Protein AF-A0A9E3X228-F1 (afdb_monomer_lite)

pLDDT: mean 77.74, std 21.46, range [29.09, 97.06]

Sequence (179 aa):
MNRNRSATWQAIFSMLMVLALLLTACNVPSADVPVAEEVAATPAAAEEAATEETDTAAESMAAGGLVNEVVAVEEPSAAAAVSRLETGDLDVYAFGVTDPDVYATVESSDDLTYAQSFGTYSELTFNPAGPVFEATGKLNPFAVPRVREAMNLLIDRNYVAQEIYGGLALPRYLPITGS

Structure (mmCIF, N/CA/C/O backbone):
data_AF-A0A9E3X228-F1
#
_entry.id   AF-A0A9E3X228-F1
#
loop_
_atom_site.group_PDB
_atom_site.id
_atom_site.type_symbol
_atom_site.label_atom_id
_atom_site.label_alt_id
_atom_site.label_comp_id
_atom_site.label_asym_id
_atom_site.label_entity_id
_atom_site.label_seq_id
_atom_site.pdbx_PDB_ins_code
_atom_site.Cartn_x
_atom_site.Cartn_y
_atom_site.Cartn_z
_atom_site.occupancy
_atom_site.B_iso_or_equiv
_atom_site.auth_seq_id
_atom_site.auth_comp_id
_atom_site.auth_asym_id
_atom_site.auth_atom_id
_atom_site.pdbx_PDB_model_num
ATOM 1 N N . MET A 1 1 ? -64.873 -7.155 15.353 1.00 50.34 1 MET A N 1
ATOM 2 C CA . MET A 1 1 ? -64.999 -5.883 16.099 1.00 50.34 1 MET A CA 1
ATOM 3 C C . MET A 1 1 ? -63.586 -5.398 16.425 1.00 50.34 1 MET A C 1
ATOM 5 O O . MET A 1 1 ? -62.984 -6.013 17.285 1.00 50.34 1 MET A O 1
ATOM 9 N N . ASN A 1 2 ? -63.011 -4.470 15.632 1.00 55.69 2 ASN A N 1
ATOM 10 C CA . ASN A 1 2 ? -61.792 -3.658 15.925 1.00 55.69 2 ASN A CA 1
ATOM 11 C C . ASN A 1 2 ? -61.211 -2.918 14.687 1.00 55.69 2 ASN A C 1
ATOM 13 O O . ASN A 1 2 ? -60.013 -2.678 14.607 1.00 55.69 2 ASN A O 1
ATOM 17 N N . ARG A 1 3 ? -62.036 -2.497 13.713 1.00 52.38 3 ARG A N 1
ATOM 18 C CA . ARG A 1 3 ? -61.563 -1.691 12.561 1.00 52.38 3 ARG A CA 1
ATOM 19 C C . ARG A 1 3 ? -61.365 -0.195 12.868 1.00 52.38 3 ARG A C 1
ATOM 21 O O . ARG A 1 3 ? -60.812 0.510 12.038 1.00 52.38 3 ARG A O 1
ATOM 28 N N . ASN A 1 4 ? -61.770 0.278 14.053 1.00 57.62 4 ASN A N 1
ATOM 29 C CA . ASN A 1 4 ? -61.812 1.713 14.374 1.00 57.62 4 ASN A CA 1
ATOM 30 C C . ASN A 1 4 ? -60.590 2.236 15.153 1.00 57.62 4 ASN A C 1
ATOM 32 O O . ASN A 1 4 ? -60.497 3.437 15.361 1.00 57.62 4 ASN A O 1
ATOM 36 N N . ARG A 1 5 ? -59.655 1.372 15.586 1.00 57.97 5 ARG A N 1
ATOM 37 C CA . ARG A 1 5 ? -58.488 1.784 16.397 1.00 57.97 5 ARG A CA 1
ATOM 38 C C . ARG A 1 5 ? -57.296 2.278 15.561 1.00 57.97 5 ARG A C 1
ATOM 40 O O . ARG A 1 5 ? -56.498 3.064 16.060 1.00 57.97 5 ARG A O 1
ATOM 47 N N . SER A 1 6 ? -57.181 1.853 14.299 1.00 60.19 6 SER A N 1
ATOM 48 C CA . SER A 1 6 ? -56.096 2.270 13.394 1.00 60.19 6 SER A CA 1
ATOM 49 C C . SER A 1 6 ? -56.332 3.656 12.784 1.00 60.19 6 SER A C 1
ATOM 51 O O . SER A 1 6 ? -55.400 4.449 12.695 1.00 60.19 6 SER A O 1
ATOM 53 N N . ALA A 1 7 ? -57.582 3.983 12.439 1.00 61.62 7 ALA A N 1
ATOM 54 C CA . ALA A 1 7 ? -57.947 5.277 11.857 1.00 61.62 7 ALA A CA 1
ATOM 55 C C . ALA A 1 7 ? -57.793 6.437 12.857 1.00 61.62 7 ALA A C 1
ATOM 57 O O . ALA A 1 7 ? -57.336 7.518 12.494 1.00 61.62 7 ALA A O 1
ATOM 58 N N . THR A 1 8 ? -58.103 6.202 14.136 1.00 64.19 8 THR A N 1
ATOM 59 C CA . THR A 1 8 ? -57.901 7.194 15.203 1.00 64.19 8 THR A CA 1
ATOM 60 C C . THR A 1 8 ? -56.421 7.442 15.486 1.00 64.19 8 THR A C 1
ATOM 62 O O . THR A 1 8 ? -56.040 8.572 15.765 1.00 64.19 8 THR A O 1
ATOM 65 N N . TRP A 1 9 ? -55.568 6.419 15.365 1.00 61.62 9 TRP A N 1
ATOM 66 C CA . TRP A 1 9 ? -54.123 6.563 15.570 1.00 61.62 9 TRP A CA 1
ATOM 67 C C . TRP A 1 9 ? -53.451 7.305 14.407 1.00 61.62 9 TRP A C 1
ATOM 69 O O . TRP A 1 9 ? -52.621 8.182 14.635 1.00 61.62 9 TRP A O 1
ATOM 79 N N . GLN A 1 10 ? -53.852 7.019 13.162 1.00 68.31 10 GLN A N 1
ATOM 80 C CA . GLN A 1 10 ? -53.363 7.748 11.986 1.00 68.31 10 GLN A CA 1
ATOM 81 C C . GLN A 1 10 ? -53.760 9.230 12.013 1.00 68.31 10 GLN A C 1
ATOM 83 O O . GLN A 1 10 ? -52.927 10.076 11.699 1.00 68.31 10 GLN A O 1
ATOM 88 N N . ALA A 1 11 ? -54.978 9.558 12.462 1.00 74.38 11 ALA A N 1
ATOM 89 C CA . ALA A 1 11 ? -55.424 10.947 12.593 1.00 74.38 11 ALA A CA 1
ATOM 90 C C . ALA A 1 11 ? -54.602 11.737 13.632 1.00 74.38 11 ALA A C 1
ATOM 92 O O . ALA A 1 11 ? -54.198 12.871 13.371 1.00 74.38 11 ALA A O 1
ATOM 93 N N . ILE A 1 12 ? -54.285 11.120 14.777 1.00 76.31 12 ILE A N 1
ATOM 94 C CA . ILE A 1 12 ? -53.457 11.736 15.828 1.00 76.31 12 ILE A CA 1
ATOM 95 C C . ILE A 1 12 ? -52.022 11.952 15.331 1.00 76.31 12 ILE A C 1
ATOM 97 O O . ILE A 1 12 ? -51.454 13.025 15.535 1.00 76.31 12 ILE A O 1
ATOM 101 N N . PHE A 1 13 ? -51.456 10.977 14.614 1.00 75.12 13 PHE A N 1
ATOM 102 C CA . PHE A 1 13 ? -50.106 11.088 14.061 1.00 75.12 13 PHE A CA 1
ATOM 103 C C . PHE A 1 13 ? -50.017 12.166 12.966 1.00 75.12 13 PHE A C 1
ATOM 105 O O . PHE A 1 13 ? -49.074 12.955 12.954 1.00 75.12 13 PHE A O 1
ATOM 112 N N . SER A 1 14 ? -51.035 12.279 12.101 1.00 70.81 14 SER A N 1
ATOM 113 C CA . SER A 1 14 ? -51.096 13.344 11.089 1.00 70.81 14 SER A CA 1
ATOM 114 C C . SER A 1 14 ? -51.249 14.739 11.698 1.00 70.81 14 SER A C 1
ATOM 116 O O . SER A 1 14 ? -50.659 15.694 11.201 1.00 70.81 14 SER A O 1
ATOM 118 N N . MET A 1 15 ? -51.986 14.866 12.805 1.00 77.06 15 MET A N 1
ATOM 119 C CA . MET A 1 15 ? -52.187 16.153 13.471 1.00 77.06 15 MET A CA 1
ATOM 120 C C . MET A 1 15 ? -50.923 16.621 14.205 1.00 77.06 15 MET A C 1
ATOM 122 O O . MET A 1 15 ? -50.600 17.807 14.170 1.00 77.06 15 MET A O 1
ATOM 126 N N . LEU A 1 16 ? -50.163 15.693 14.796 1.00 77.00 16 LEU A N 1
ATOM 127 C CA . LEU A 1 16 ? -48.867 15.985 15.419 1.00 77.00 16 LEU A CA 1
ATOM 128 C C . LEU A 1 16 ? -47.811 16.426 14.397 1.00 77.00 16 LEU A C 1
ATOM 130 O O . LEU A 1 16 ? -47.043 17.345 14.674 1.00 77.00 16 LEU A O 1
ATOM 134 N N . MET A 1 17 ? -47.806 15.834 13.199 1.00 74.25 17 MET A N 1
ATOM 135 C CA . MET A 1 17 ? -46.854 16.212 12.151 1.00 74.25 17 MET A CA 1
ATOM 136 C C . MET A 1 17 ? -47.140 17.610 11.575 1.00 74.25 17 MET A C 1
ATOM 138 O O . MET A 1 17 ? -46.214 18.380 11.331 1.00 74.25 17 MET A O 1
ATOM 142 N N . VAL A 1 18 ? -48.418 17.976 11.414 1.00 73.31 18 VAL A N 1
ATOM 143 C CA . VAL A 1 18 ? -48.819 19.315 10.939 1.00 73.31 18 VAL A CA 1
ATOM 144 C C . VAL A 1 18 ? -48.554 20.392 11.997 1.00 73.31 18 VAL A C 1
ATOM 146 O O . VAL A 1 18 ? -48.132 21.494 11.655 1.00 73.31 18 VAL A O 1
ATOM 149 N N . LEU A 1 19 ? -48.733 20.078 13.284 1.00 69.25 19 LEU A N 1
ATOM 150 C CA . LEU A 1 19 ? -48.438 21.013 14.371 1.00 69.25 19 LEU A CA 1
ATOM 151 C C . LEU A 1 19 ? -46.930 21.318 14.469 1.00 69.25 19 LEU A C 1
ATOM 153 O O . LEU A 1 19 ? -46.558 22.473 14.647 1.00 69.25 19 LEU A O 1
ATOM 157 N N . ALA A 1 20 ? -46.059 20.324 14.266 1.00 68.19 20 ALA A N 1
ATOM 158 C CA . ALA A 1 20 ? -44.603 20.515 14.282 1.00 68.19 20 ALA A CA 1
ATOM 159 C C . ALA A 1 20 ? -44.089 21.427 13.144 1.00 68.19 20 ALA A C 1
ATOM 161 O O . ALA A 1 20 ? -43.144 22.194 13.338 1.00 68.19 20 ALA A O 1
ATOM 162 N N . LEU A 1 21 ? -44.742 21.393 11.978 1.00 67.19 21 LEU A N 1
ATOM 163 C CA . LEU A 1 21 ? -44.415 22.250 10.830 1.00 67.19 21 LEU A CA 1
ATOM 164 C C . LEU A 1 21 ? -44.882 23.705 11.005 1.00 67.19 21 LEU A C 1
ATOM 166 O O . LEU A 1 21 ? -44.292 24.611 10.425 1.00 67.19 21 LEU A O 1
ATOM 170 N N . LEU A 1 22 ? -45.914 23.954 11.817 1.00 56.78 22 LEU A N 1
ATOM 171 C CA . LEU A 1 22 ? -46.410 25.310 12.081 1.00 56.78 22 LEU A CA 1
ATOM 172 C C . LEU A 1 22 ? -45.568 26.063 13.122 1.00 56.78 22 LEU A C 1
ATOM 174 O O . LEU A 1 22 ? -45.483 27.287 13.057 1.00 56.78 22 LEU A O 1
ATOM 178 N N . LEU A 1 23 ? -44.909 25.358 14.048 1.00 57.09 23 LEU A N 1
ATOM 179 C CA . LEU A 1 23 ? -44.054 25.983 15.067 1.00 57.09 23 LEU A CA 1
ATOM 180 C C . LEU A 1 23 ? -42.672 26.427 14.550 1.00 57.09 23 LEU A C 1
ATOM 182 O O . LEU A 1 23 ? -42.003 27.208 15.218 1.00 57.09 23 LEU A O 1
ATOM 186 N N . THR A 1 24 ? -42.245 25.979 13.368 1.00 57.88 24 THR A N 1
ATOM 187 C CA . THR A 1 24 ? -40.916 26.281 12.798 1.00 57.88 24 THR A CA 1
ATOM 188 C C . THR A 1 24 ? -40.895 27.483 11.844 1.00 57.88 24 THR A C 1
ATOM 190 O O . THR A 1 24 ? -39.823 27.900 11.416 1.00 57.88 24 THR A O 1
ATOM 193 N N . ALA A 1 25 ? -42.046 28.090 11.532 1.00 47.50 25 ALA A N 1
ATOM 194 C CA . ALA A 1 25 ? -42.159 29.139 10.510 1.00 47.50 25 ALA A CA 1
ATOM 195 C C . ALA A 1 25 ? -42.094 30.592 11.034 1.00 47.50 25 ALA A C 1
ATOM 197 O O . ALA A 1 25 ? -42.253 31.529 10.252 1.00 47.50 25 ALA A O 1
ATOM 198 N N . CYS A 1 26 ? -41.862 30.816 12.329 1.00 46.94 26 CYS A N 1
ATOM 199 C CA . CYS A 1 26 ? -41.870 32.160 12.917 1.00 46.94 26 CYS A CA 1
ATOM 200 C C . CYS A 1 26 ? -40.536 32.523 13.572 1.00 46.94 26 CYS A C 1
ATOM 202 O O . CYS A 1 26 ? -40.494 32.693 14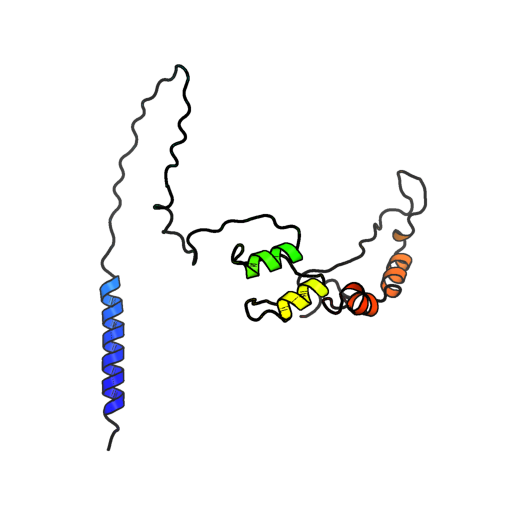.785 1.00 46.94 26 CYS A O 1
ATOM 204 N N . ASN A 1 27 ? -39.456 32.678 12.797 1.00 52.34 27 ASN A N 1
ATOM 205 C CA . ASN A 1 27 ? -38.339 33.517 13.247 1.00 52.34 27 ASN A CA 1
ATOM 206 C C . ASN A 1 27 ? -37.448 34.009 12.091 1.00 52.34 27 ASN A C 1
ATOM 208 O O . ASN A 1 27 ? -36.472 33.357 11.731 1.00 52.34 27 ASN A O 1
ATOM 212 N N . VAL A 1 28 ? -37.764 35.177 11.525 1.00 53.47 28 VAL A N 1
ATOM 213 C CA . VAL A 1 28 ? -36.869 35.910 10.609 1.00 53.47 28 VAL A CA 1
ATOM 214 C C . VAL A 1 28 ? -36.541 37.262 11.243 1.00 53.47 28 VAL A C 1
ATOM 216 O O . VAL A 1 28 ? -37.443 38.096 11.337 1.00 53.47 28 VAL A O 1
ATOM 219 N N . PRO A 1 29 ? -35.290 37.521 11.663 1.00 48.34 29 PRO A N 1
ATOM 220 C CA . PRO A 1 29 ? -34.846 38.867 11.985 1.00 48.34 29 PRO A CA 1
ATOM 221 C C . PRO A 1 29 ? -34.214 39.542 10.761 1.00 48.34 29 PRO A C 1
ATOM 223 O O . PRO A 1 29 ? -33.413 38.954 10.035 1.00 48.34 29 PRO A O 1
ATOM 226 N N . SER A 1 30 ? -34.627 40.791 10.558 1.00 36.72 30 SER A N 1
ATOM 227 C CA . SER A 1 30 ? -34.193 41.720 9.517 1.00 36.72 30 SER A CA 1
ATOM 228 C C . SER A 1 30 ? -32.779 42.242 9.778 1.00 36.72 30 SER A C 1
ATOM 230 O O . SER A 1 30 ? -32.384 42.441 10.924 1.00 36.72 30 SER A O 1
ATOM 232 N N . ALA A 1 31 ? -32.052 42.492 8.691 1.00 43.56 31 ALA A N 1
ATOM 233 C CA . ALA A 1 31 ? -30.766 43.171 8.679 1.00 43.56 31 ALA A CA 1
ATOM 234 C C . ALA A 1 31 ? -30.930 44.673 8.950 1.00 43.56 31 ALA A C 1
ATOM 236 O O . ALA A 1 31 ? -31.828 45.287 8.381 1.00 43.56 31 ALA A O 1
ATOM 237 N N . ASP A 1 32 ? -30.011 45.247 9.728 1.00 36.62 32 ASP A N 1
ATOM 238 C CA . ASP A 1 32 ? -29.667 46.668 9.685 1.00 36.62 32 ASP A CA 1
ATOM 239 C C . ASP A 1 32 ? -28.159 46.826 9.933 1.00 36.62 32 ASP A C 1
ATOM 241 O O . ASP A 1 32 ? -27.602 46.316 10.905 1.00 36.62 32 ASP A O 1
ATOM 245 N N . VAL A 1 33 ? -27.502 47.506 8.994 1.00 47.78 33 VAL A N 1
ATOM 246 C CA . VAL A 1 33 ? -26.070 47.826 8.963 1.00 47.78 33 VAL A CA 1
ATOM 247 C C . VAL A 1 33 ? -25.909 49.311 9.289 1.00 47.78 33 VAL A C 1
ATOM 249 O O . VAL A 1 33 ? -26.613 50.134 8.704 1.00 47.78 33 VAL A O 1
ATOM 252 N N . PRO A 1 34 ? -24.933 49.680 10.127 1.00 46.06 34 PRO A N 1
ATOM 253 C CA . PRO A 1 34 ? -24.147 50.887 9.854 1.00 46.06 34 PRO A CA 1
ATOM 254 C C . PRO A 1 34 ? -22.645 50.561 9.939 1.00 46.06 34 PRO A C 1
ATOM 256 O O . PRO A 1 34 ? -22.161 50.049 10.941 1.00 46.06 34 PRO A O 1
ATOM 259 N N . VAL A 1 35 ? -21.931 50.573 8.809 1.00 34.19 35 VAL A N 1
ATOM 260 C CA . VAL A 1 35 ? -21.140 51.699 8.265 1.00 34.19 35 VAL A CA 1
ATOM 261 C C . VAL A 1 35 ? -20.084 52.204 9.250 1.00 34.19 35 VAL A C 1
ATOM 263 O O . VAL A 1 35 ? -20.379 52.855 10.247 1.00 34.19 35 VAL A O 1
ATOM 266 N N . ALA A 1 36 ? -18.844 51.870 8.894 1.00 35.72 36 ALA A N 1
ATOM 267 C CA . ALA A 1 36 ? -17.598 52.263 9.518 1.00 35.72 36 ALA A CA 1
ATOM 268 C C . ALA A 1 36 ? -17.311 53.761 9.354 1.00 35.72 36 ALA A C 1
ATOM 270 O O . ALA A 1 36 ? -17.553 54.329 8.288 1.00 35.72 36 ALA A O 1
ATOM 271 N N . GLU A 1 37 ? -16.691 54.349 10.376 1.00 37.47 37 GLU A N 1
ATOM 272 C CA . GLU A 1 37 ? -15.936 55.590 10.245 1.00 37.47 37 GLU A CA 1
ATOM 273 C C . GLU A 1 37 ? -14.535 55.402 10.846 1.00 37.47 37 GLU A C 1
ATOM 275 O O . GLU A 1 37 ? -14.336 54.777 11.888 1.00 37.47 37 GLU A O 1
ATOM 280 N N . GLU A 1 38 ? -13.571 55.878 10.074 1.00 39.69 38 GLU A N 1
ATOM 281 C CA . GLU A 1 38 ? -12.133 55.653 10.095 1.00 39.69 38 GLU A CA 1
ATOM 282 C C . GLU A 1 38 ? -11.432 56.622 11.053 1.00 39.69 38 GLU A C 1
ATOM 284 O O . GLU A 1 38 ? -11.501 57.829 10.846 1.00 39.69 38 GLU A O 1
ATOM 289 N N . VAL A 1 39 ? -10.687 56.123 12.047 1.00 35.31 39 VAL A N 1
ATOM 290 C CA . VAL A 1 39 ? -9.597 56.892 12.673 1.00 35.31 39 VAL A CA 1
ATOM 291 C C . VAL A 1 39 ? -8.512 55.940 13.177 1.00 35.31 39 VAL A C 1
ATOM 293 O O . VAL A 1 39 ? -8.732 55.223 14.147 1.00 35.31 39 VAL A O 1
ATOM 296 N N . ALA A 1 40 ? -7.315 55.988 12.586 1.00 29.09 40 ALA A N 1
ATOM 297 C CA . ALA A 1 40 ? -6.075 55.727 13.324 1.00 29.09 40 ALA A CA 1
ATOM 298 C C . ALA A 1 40 ? -4.841 56.233 12.560 1.00 29.09 40 ALA A C 1
ATOM 300 O O . ALA A 1 40 ? -4.375 55.622 11.599 1.00 29.09 40 ALA A O 1
ATOM 301 N N . ALA A 1 41 ? -4.262 57.326 13.059 1.00 35.81 41 ALA A N 1
ATOM 302 C CA . ALA A 1 41 ? -2.854 57.637 12.861 1.00 35.81 41 ALA A CA 1
ATOM 303 C C . ALA A 1 41 ? -2.011 56.819 13.861 1.00 35.81 41 ALA A C 1
ATOM 305 O O . ALA A 1 41 ? -2.326 56.735 15.044 1.00 35.81 41 ALA A O 1
ATOM 306 N N . THR A 1 42 ? -0.945 56.213 13.349 1.00 32.94 42 THR A N 1
ATOM 307 C CA . THR A 1 42 ? 0.125 55.451 14.034 1.00 32.94 42 THR A CA 1
ATOM 308 C C . THR A 1 42 ? 1.330 56.395 14.275 1.00 32.94 42 THR A C 1
ATOM 310 O O . THR A 1 42 ? 1.320 57.465 13.656 1.00 32.94 42 THR A O 1
ATOM 313 N N . PRO A 1 43 ? 2.430 56.076 15.011 1.00 55.75 43 PRO A N 1
ATOM 314 C CA . PRO A 1 43 ? 2.762 54.994 15.972 1.00 55.75 43 PRO A CA 1
ATOM 315 C C . PRO A 1 43 ? 3.320 55.509 17.329 1.00 55.75 43 PRO A C 1
ATOM 317 O O . PRO A 1 43 ? 3.675 56.677 17.447 1.00 55.75 43 PRO A O 1
ATOM 320 N N . ALA A 1 44 ? 3.553 54.611 18.302 1.00 30.38 44 ALA A N 1
ATOM 321 C CA . ALA A 1 44 ? 4.894 54.390 18.889 1.00 30.38 44 ALA A CA 1
ATOM 322 C C . ALA A 1 44 ? 4.903 53.330 20.014 1.00 30.38 44 ALA A C 1
ATOM 324 O O . ALA A 1 44 ? 4.198 53.463 21.002 1.00 30.38 44 ALA A O 1
ATOM 325 N N . ALA A 1 45 ? 5.817 52.366 19.843 1.00 30.97 45 ALA A N 1
ATOM 326 C CA . ALA A 1 45 ? 6.655 51.710 20.855 1.00 30.97 45 ALA A CA 1
ATOM 327 C C . ALA A 1 45 ? 6.030 50.826 21.966 1.00 30.97 45 ALA A C 1
ATOM 329 O O . ALA A 1 45 ? 5.592 51.314 22.996 1.00 30.97 45 ALA A O 1
ATOM 330 N N . ALA A 1 46 ? 6.187 49.515 21.731 1.00 30.69 46 ALA A N 1
ATOM 331 C CA . ALA A 1 46 ? 6.940 48.534 22.534 1.00 30.69 46 ALA A CA 1
ATOM 332 C C . ALA A 1 46 ? 6.483 48.116 23.951 1.00 30.69 46 ALA A C 1
ATOM 334 O O . ALA A 1 46 ? 6.365 48.944 24.844 1.00 30.69 46 ALA A O 1
ATOM 335 N N . GLU A 1 47 ? 6.484 46.776 24.117 1.00 35.69 47 GLU A N 1
ATOM 336 C CA . GLU A 1 47 ? 6.647 46.001 25.369 1.00 35.69 47 GLU A CA 1
ATOM 337 C C . GLU A 1 47 ? 5.334 45.880 26.173 1.00 35.69 47 GLU A C 1
ATOM 339 O O . GLU A 1 47 ? 4.702 46.870 26.500 1.00 35.69 47 GLU A O 1
ATOM 344 N N . GLU A 1 48 ? 4.737 44.704 26.387 1.00 38.22 48 GLU A N 1
ATOM 345 C CA . GLU A 1 48 ? 5.248 43.529 27.103 1.00 38.22 48 GLU A CA 1
ATOM 346 C C . GLU A 1 48 ? 4.286 42.332 26.879 1.00 38.22 48 GLU A C 1
ATOM 348 O O . GLU A 1 48 ? 3.113 42.510 26.551 1.00 38.22 48 GLU A O 1
ATOM 353 N N . ALA A 1 49 ? 4.783 41.104 27.028 1.00 42.97 49 ALA A N 1
ATOM 354 C CA . ALA A 1 49 ? 4.043 39.870 26.782 1.00 42.97 49 ALA A CA 1
ATOM 355 C C . ALA A 1 49 ? 2.994 39.569 27.871 1.00 42.97 49 ALA A C 1
ATOM 357 O O . ALA A 1 49 ? 3.333 39.419 29.041 1.00 42.97 49 ALA A O 1
ATOM 358 N N . ALA A 1 50 ? 1.746 39.364 27.453 1.00 35.38 50 ALA A N 1
ATOM 359 C CA . ALA A 1 50 ? 0.748 38.571 28.164 1.00 35.38 50 ALA A CA 1
ATOM 360 C C . ALA A 1 50 ? -0.186 37.958 27.113 1.00 35.38 50 ALA A C 1
ATOM 362 O O . ALA A 1 50 ? -1.060 38.626 26.566 1.00 35.38 50 ALA A O 1
ATOM 363 N N . THR A 1 51 ? 0.062 36.700 26.756 1.00 33.50 51 THR A N 1
ATOM 364 C CA . THR A 1 51 ? -0.835 35.906 25.915 1.00 33.50 51 THR A CA 1
ATOM 365 C C . THR A 1 51 ? -2.071 35.578 26.750 1.00 33.50 51 THR A C 1
ATOM 367 O O . THR A 1 51 ? -2.058 34.647 27.549 1.00 33.50 51 THR A O 1
ATOM 370 N N . GLU A 1 52 ? -3.122 36.385 26.619 1.00 44.12 52 GLU A N 1
ATOM 371 C CA . GLU A 1 52 ? -4.464 35.983 27.026 1.00 44.12 52 GLU A CA 1
ATOM 372 C C . GLU A 1 52 ? -4.948 34.916 26.038 1.00 44.12 52 GLU A C 1
ATOM 374 O O . GLU A 1 52 ? -5.150 35.189 24.852 1.00 44.12 52 GLU A O 1
ATOM 379 N N . GLU A 1 53 ? -5.102 33.683 26.526 1.00 51.72 53 GLU A N 1
ATOM 380 C CA . GLU A 1 53 ? -5.907 32.655 25.872 1.00 51.72 53 GLU A CA 1
ATOM 381 C C . GLU A 1 53 ? -7.349 33.164 25.826 1.00 51.72 53 GLU A C 1
ATOM 383 O O . GLU A 1 53 ? -8.133 33.018 26.763 1.00 51.72 53 GLU A O 1
ATOM 388 N N . THR A 1 54 ? -7.683 33.847 24.736 1.00 36.84 54 THR A N 1
ATOM 389 C CA . THR A 1 54 ? -9.062 34.181 24.415 1.00 36.84 54 THR A CA 1
ATOM 390 C C . THR A 1 54 ? -9.707 32.920 23.870 1.00 36.84 54 THR A C 1
ATOM 392 O O . THR A 1 54 ? -9.553 32.561 22.702 1.00 36.84 54 THR A O 1
ATOM 395 N N . ASP A 1 55 ? -10.396 32.236 24.781 1.00 49.31 55 ASP A N 1
ATOM 396 C CA . ASP A 1 55 ? -11.373 31.181 24.544 1.00 49.31 55 ASP A CA 1
ATOM 397 C C . ASP A 1 55 ? -12.412 31.662 23.516 1.00 49.31 55 ASP A C 1
ATOM 399 O O . ASP A 1 55 ? -13.474 32.199 23.830 1.00 49.31 55 ASP A O 1
ATOM 403 N N . THR A 1 56 ? -12.041 31.539 22.245 1.00 50.16 56 THR A N 1
ATOM 404 C CA . THR A 1 56 ? -12.875 31.847 21.083 1.00 50.16 56 THR A CA 1
ATOM 405 C C . THR A 1 56 ? -13.483 30.539 20.571 1.00 50.16 56 THR A C 1
ATOM 407 O O . THR A 1 56 ? -13.557 30.300 19.371 1.00 50.16 56 THR A O 1
ATOM 410 N N . ALA A 1 57 ? -13.885 29.637 21.473 1.00 54.59 57 ALA A N 1
ATOM 411 C CA . ALA A 1 57 ? -14.572 28.396 21.110 1.00 54.59 57 ALA A CA 1
ATOM 412 C C . ALA A 1 57 ? -16.094 28.585 20.946 1.00 54.59 57 ALA A C 1
ATOM 414 O O . ALA A 1 57 ? -16.786 27.696 20.455 1.00 54.59 57 ALA A O 1
ATOM 415 N N . ALA A 1 58 ? -16.647 29.740 21.332 1.00 54.78 58 ALA A N 1
ATOM 416 C CA . ALA A 1 58 ? -18.097 29.917 21.419 1.00 54.78 58 ALA A CA 1
ATOM 417 C C . ALA A 1 58 ? -18.794 30.399 20.125 1.00 54.78 58 ALA A C 1
ATOM 419 O O . ALA A 1 58 ? -20.020 30.325 20.052 1.00 54.78 58 ALA A O 1
ATOM 420 N N . GLU A 1 59 ? -18.073 30.862 19.094 1.00 53.47 59 GLU A N 1
ATOM 421 C CA . GLU A 1 59 ? -18.689 31.543 17.931 1.00 53.47 59 GLU A CA 1
ATOM 422 C C . GLU A 1 59 ? -18.633 30.787 16.585 1.00 53.47 59 GLU A C 1
ATOM 424 O O . GLU A 1 59 ? -18.892 31.380 15.539 1.00 53.47 59 GLU A O 1
ATOM 429 N N . SER A 1 60 ? -18.379 29.472 16.559 1.00 56.03 60 SER A N 1
ATOM 430 C CA . SER A 1 60 ? -18.357 28.692 15.299 1.00 56.03 60 SER A CA 1
ATOM 431 C C . SER A 1 60 ? -19.445 27.616 15.160 1.00 56.03 60 SER A C 1
ATOM 433 O O . SER A 1 60 ? -19.453 26.871 14.181 1.00 56.03 60 SER A O 1
ATOM 435 N N . MET A 1 61 ? -20.442 27.573 16.051 1.00 57.12 61 MET A N 1
ATOM 436 C CA . MET A 1 61 ? -21.519 26.559 16.033 1.00 57.12 61 MET A CA 1
ATOM 437 C C . MET A 1 61 ? -22.564 26.727 14.907 1.00 57.12 61 MET A C 1
ATOM 439 O O . MET A 1 61 ? -23.664 26.180 14.975 1.00 57.12 61 MET A O 1
ATOM 443 N N . ALA A 1 62 ? -22.236 27.452 13.838 1.00 60.44 62 ALA A N 1
ATOM 444 C CA . ALA A 1 62 ? -23.118 27.697 12.701 1.00 60.44 62 ALA A CA 1
ATOM 445 C C . ALA A 1 62 ? -22.508 27.240 11.362 1.00 60.44 62 ALA A C 1
ATOM 447 O O . ALA A 1 62 ? -22.629 27.940 10.362 1.00 60.44 62 ALA A O 1
ATOM 448 N N . ALA A 1 63 ? -21.870 26.061 11.321 1.00 60.12 63 ALA A N 1
ATOM 449 C CA . ALA A 1 63 ? -21.577 25.344 10.071 1.00 60.12 63 ALA A CA 1
ATOM 450 C C . ALA A 1 63 ? -21.328 23.827 10.273 1.00 60.12 63 ALA A C 1
ATOM 452 O O . ALA A 1 63 ? -20.232 23.327 10.065 1.00 60.12 63 ALA A O 1
ATOM 453 N N . GLY A 1 64 ? -22.371 23.071 10.638 1.00 60.78 64 GLY A N 1
ATOM 454 C CA . GLY A 1 64 ? -22.635 21.734 10.070 1.00 60.78 64 GLY A CA 1
ATOM 455 C C . GLY A 1 64 ? -21.622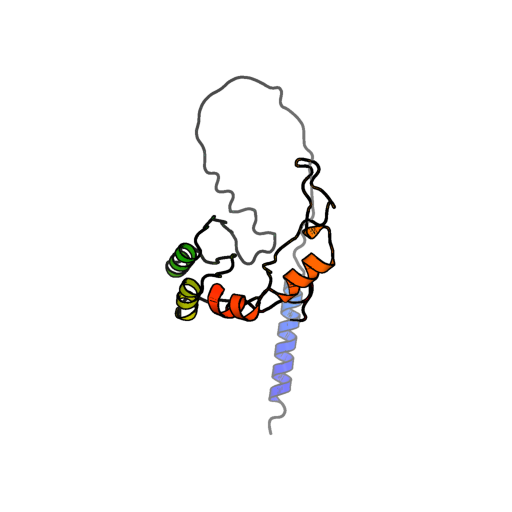 20.585 10.237 1.00 60.78 64 GLY A C 1
ATOM 456 O O . GLY A 1 64 ? -21.546 19.754 9.333 1.00 60.78 64 GLY A O 1
ATOM 457 N N . GLY A 1 65 ? -20.889 20.484 11.349 1.00 72.12 65 GLY A N 1
ATOM 458 C CA . GLY A 1 65 ? -20.141 19.273 11.730 1.00 72.12 65 GLY A CA 1
ATOM 459 C C . GLY A 1 65 ? -20.865 18.463 12.816 1.00 72.12 65 GLY A C 1
ATOM 460 O O . GLY A 1 65 ? -21.545 19.045 13.655 1.00 72.12 65 GLY A O 1
ATOM 461 N N . LEU A 1 66 ? -20.736 17.125 12.817 1.00 81.94 66 LEU A N 1
ATOM 462 C CA . LEU A 1 66 ? -21.203 16.283 13.940 1.00 81.94 66 LEU A CA 1
ATOM 463 C C . LEU A 1 66 ? -20.342 16.459 15.205 1.00 81.94 66 LEU A C 1
ATOM 465 O O . LEU A 1 66 ? -20.797 16.144 16.301 1.00 81.94 66 LEU A O 1
ATOM 469 N N . VAL A 1 67 ? -19.108 16.939 15.042 1.00 87.56 67 VAL A N 1
ATOM 470 C CA . VAL A 1 67 ? -18.132 17.191 16.108 1.00 87.56 67 VAL A CA 1
ATOM 471 C C . VAL A 1 67 ? -17.813 18.683 16.175 1.00 87.56 67 VAL A C 1
ATOM 473 O O . VAL A 1 67 ? -17.858 19.368 15.152 1.00 87.56 67 VAL A O 1
ATOM 476 N N . ASN A 1 68 ? -17.488 19.172 17.373 1.00 88.19 68 ASN A N 1
ATOM 477 C CA . ASN A 1 68 ? -17.183 20.587 17.615 1.00 88.19 68 ASN A CA 1
ATOM 478 C C . ASN A 1 68 ? -15.703 20.925 17.355 1.00 88.19 68 ASN A C 1
ATOM 480 O O . ASN A 1 68 ? -15.387 22.063 17.024 1.00 88.19 68 ASN A O 1
ATOM 484 N N . GLU A 1 69 ? -14.807 19.942 17.484 1.00 89.81 69 GLU A N 1
ATOM 485 C CA . GLU A 1 69 ? -13.362 20.099 17.311 1.00 89.81 69 GLU A CA 1
ATOM 486 C C . GLU A 1 69 ? -12.759 18.833 16.688 1.00 89.81 69 GLU A C 1
ATOM 488 O O . GLU A 1 69 ? -13.214 17.720 16.954 1.00 89.81 69 GLU A O 1
ATOM 493 N N . VAL A 1 70 ? -11.740 19.013 15.844 1.00 92.25 70 VAL A N 1
ATOM 494 C CA . VAL A 1 70 ? -10.918 17.929 15.296 1.00 92.25 70 VAL A CA 1
ATOM 495 C C . VAL A 1 70 ? -9.457 18.308 15.488 1.00 92.25 70 VAL A C 1
ATOM 497 O O . VAL A 1 70 ? -8.996 19.300 14.923 1.00 92.25 70 VAL A O 1
ATOM 500 N N . VAL A 1 71 ? -8.724 17.488 16.237 1.00 94.56 71 VAL A N 1
ATOM 501 C CA . VAL A 1 71 ? -7.281 17.644 16.437 1.00 94.56 71 VAL A CA 1
ATOM 502 C C . VAL A 1 71 ? -6.557 16.589 15.608 1.00 94.56 71 VAL A C 1
ATOM 504 O O . VAL A 1 71 ? -6.734 15.391 15.815 1.00 94.56 71 VAL A O 1
ATOM 507 N N . ALA A 1 72 ? -5.740 17.029 14.652 1.00 95.31 72 ALA A N 1
ATOM 508 C CA . ALA A 1 72 ? -4.903 16.138 13.858 1.00 95.31 72 ALA A CA 1
ATOM 509 C C . ALA A 1 72 ? -3.515 16.016 14.496 1.00 95.31 72 ALA A C 1
ATOM 511 O O . ALA A 1 72 ? -2.837 17.018 14.720 1.00 95.31 72 ALA A O 1
ATOM 512 N N . VAL A 1 73 ? -3.084 14.782 14.750 1.00 96.06 73 VAL A N 1
ATOM 513 C CA . VAL A 1 73 ? -1.760 14.469 15.298 1.00 96.06 73 VAL A CA 1
ATOM 514 C C . VAL A 1 73 ? -1.043 13.528 14.340 1.00 96.06 73 VAL A C 1
ATOM 516 O O . VAL A 1 73 ? -1.643 12.595 13.808 1.00 96.06 73 VAL A O 1
ATOM 519 N N . GLU A 1 74 ? 0.244 13.773 14.111 1.00 95.56 74 GLU A N 1
ATOM 520 C CA . GLU A 1 74 ? 1.079 12.860 13.339 1.00 95.56 74 GLU A CA 1
ATOM 521 C C . GLU A 1 74 ? 1.465 11.655 14.203 1.00 95.56 74 GLU A C 1
ATOM 523 O O . GLU A 1 74 ? 2.047 11.805 15.277 1.00 95.56 74 GLU A O 1
ATOM 528 N N . GLU A 1 75 ? 1.140 10.458 13.722 1.00 95.94 75 GLU A N 1
ATOM 529 C CA . GLU A 1 75 ? 1.591 9.197 14.303 1.00 95.94 75 GLU A CA 1
ATOM 530 C C . GLU A 1 75 ? 2.117 8.294 13.176 1.00 95.94 75 GLU A C 1
ATOM 532 O O . GLU A 1 75 ? 1.324 7.679 12.450 1.00 95.94 75 GLU A O 1
ATOM 537 N N . PRO A 1 76 ? 3.445 8.237 12.971 1.00 94.44 76 PRO A N 1
ATOM 538 C CA . PRO A 1 76 ? 4.035 7.483 11.869 1.00 94.44 76 PRO A CA 1
ATOM 539 C C . PRO A 1 76 ? 4.029 5.968 12.108 1.00 94.44 76 PRO A C 1
ATOM 541 O O . PRO A 1 76 ? 4.224 5.205 11.162 1.00 94.44 76 PRO A O 1
ATOM 544 N N . SER A 1 77 ? 3.834 5.510 13.349 1.00 96.19 77 SER A N 1
ATOM 545 C CA . SER A 1 77 ? 3.830 4.088 13.689 1.00 96.19 77 SER A CA 1
ATOM 546 C C . SER A 1 77 ? 2.407 3.559 13.825 1.00 96.19 77 SER A C 1
ATOM 548 O O . SER A 1 77 ? 1.691 3.914 14.758 1.00 96.19 77 SER A O 1
ATOM 550 N N . ALA A 1 78 ? 2.019 2.631 12.947 1.00 95.44 78 ALA A N 1
ATOM 551 C CA . ALA A 1 78 ? 0.726 1.954 13.050 1.00 95.44 78 ALA A CA 1
ATOM 552 C C . ALA A 1 78 ? 0.563 1.227 14.397 1.00 95.44 78 ALA A C 1
ATOM 554 O O . ALA A 1 78 ? -0.502 1.282 14.998 1.00 95.44 78 ALA A O 1
ATOM 555 N N . ALA A 1 79 ? 1.628 0.605 14.915 1.00 96.25 79 ALA A N 1
ATOM 556 C CA . ALA A 1 79 ? 1.583 -0.076 16.208 1.00 96.25 79 ALA A CA 1
ATOM 557 C C . ALA A 1 79 ? 1.328 0.899 17.371 1.00 96.25 79 ALA A C 1
ATOM 559 O O . ALA A 1 79 ? 0.502 0.624 18.237 1.00 96.25 79 ALA A O 1
ATOM 560 N N . ALA A 1 80 ? 1.995 2.060 17.373 1.00 96.81 80 ALA A N 1
ATOM 561 C CA . ALA A 1 80 ? 1.770 3.077 18.401 1.00 96.81 80 ALA A CA 1
ATOM 562 C C . ALA A 1 80 ? 0.375 3.705 18.275 1.00 96.81 80 ALA A C 1
ATOM 564 O O . ALA A 1 80 ? -0.272 3.959 19.288 1.00 96.81 80 ALA A O 1
ATOM 565 N N . ALA A 1 81 ? -0.112 3.900 17.046 1.00 96.94 81 ALA A N 1
ATOM 566 C CA . ALA A 1 81 ? -1.469 4.368 16.801 1.00 96.94 81 ALA A CA 1
ATOM 567 C C . ALA A 1 81 ? -2.518 3.408 17.373 1.00 96.94 81 ALA A C 1
ATOM 569 O O . ALA A 1 81 ? -3.432 3.867 18.047 1.00 96.94 81 ALA A O 1
ATOM 570 N N . VAL A 1 82 ? -2.364 2.094 17.165 1.00 96.56 82 VAL A N 1
ATOM 571 C CA . VAL A 1 82 ? -3.270 1.079 17.733 1.00 96.56 82 VAL A CA 1
ATOM 572 C C . VAL A 1 82 ? -3.291 1.158 19.257 1.00 96.56 82 VAL A C 1
ATOM 574 O O . VAL A 1 82 ? -4.367 1.275 19.830 1.00 96.56 82 VAL A O 1
ATOM 577 N N . SER A 1 83 ? -2.130 1.217 19.916 1.00 96.12 83 SER A N 1
ATOM 578 C CA . SER A 1 83 ? -2.093 1.377 21.377 1.00 96.12 83 SER A CA 1
ATOM 579 C C . SER A 1 83 ? -2.775 2.663 21.854 1.00 96.12 83 SER A C 1
ATOM 581 O O . SER A 1 83 ? -3.435 2.658 22.885 1.00 96.12 83 SER A O 1
ATOM 583 N N . ARG A 1 84 ? -2.643 3.765 21.106 1.00 97.06 84 ARG A N 1
ATOM 584 C CA . ARG A 1 84 ? -3.286 5.048 21.431 1.00 97.06 84 ARG A CA 1
ATOM 585 C C . ARG A 1 84 ? -4.795 5.050 21.175 1.00 97.06 84 ARG A C 1
ATOM 587 O O . ARG A 1 84 ? -5.512 5.779 21.852 1.00 97.06 84 ARG A O 1
ATOM 594 N N . LEU A 1 85 ? -5.280 4.249 20.225 1.00 96.75 85 LEU A N 1
ATOM 595 C CA . LEU A 1 85 ? -6.715 4.012 20.041 1.00 96.75 85 LEU A CA 1
ATOM 596 C C . LEU A 1 85 ? -7.288 3.244 21.241 1.00 96.75 85 LEU A C 1
ATOM 598 O O . LEU A 1 85 ? -8.332 3.614 21.763 1.00 96.75 85 LEU A O 1
ATOM 602 N N . GLU A 1 86 ? -6.579 2.221 21.724 1.00 95.06 86 GLU A N 1
ATOM 603 C CA . GLU A 1 86 ? -7.010 1.421 22.881 1.00 95.06 86 GLU A CA 1
ATOM 604 C C . GLU A 1 86 ? -7.015 2.223 24.193 1.00 95.06 86 GLU A C 1
ATOM 606 O O . GLU A 1 86 ? -7.863 1.997 25.055 1.00 95.06 86 GLU A O 1
ATOM 611 N N . THR A 1 87 ? -6.095 3.181 24.361 1.00 95.94 87 THR A N 1
ATOM 612 C CA . THR A 1 87 ? -6.080 4.080 25.530 1.00 95.94 87 THR A CA 1
ATOM 613 C C . THR A 1 87 ? -7.066 5.244 25.422 1.00 95.94 87 THR A C 1
ATOM 615 O O . THR A 1 87 ? -7.283 5.936 26.418 1.00 95.94 87 THR A O 1
ATOM 618 N N . GLY A 1 88 ? -7.670 5.463 24.249 1.00 95.25 88 GLY A N 1
ATOM 619 C CA . GLY A 1 88 ? -8.537 6.611 23.972 1.00 95.25 88 GLY A CA 1
ATOM 620 C C . GLY A 1 88 ? -7.784 7.930 23.760 1.00 95.25 88 GLY A C 1
ATOM 621 O O . GLY A 1 88 ? -8.399 8.992 23.789 1.00 95.25 88 GLY A O 1
ATOM 622 N N . ASP A 1 89 ? -6.466 7.883 23.544 1.00 96.31 89 ASP A N 1
ATOM 623 C CA . ASP A 1 89 ? -5.664 9.055 23.161 1.00 96.31 89 ASP A CA 1
ATOM 624 C C . ASP A 1 89 ? -5.876 9.447 21.686 1.00 96.31 89 ASP A C 1
ATOM 626 O O . ASP A 1 89 ? -5.536 10.559 21.275 1.00 96.31 89 ASP A O 1
ATOM 630 N N . LEU A 1 90 ? -6.379 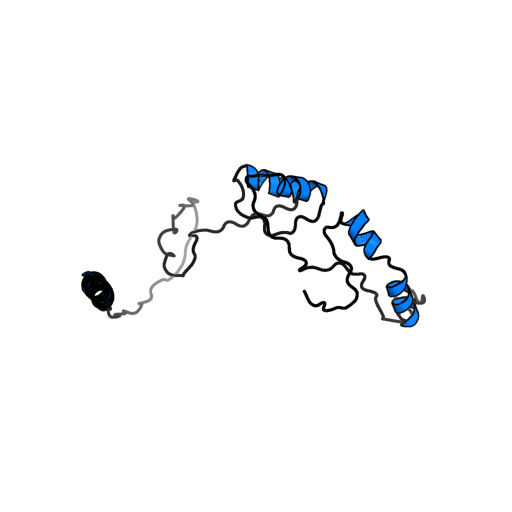8.515 20.871 1.00 96.81 90 LEU A N 1
ATOM 631 C CA . LEU A 1 90 ? -6.857 8.735 19.510 1.00 96.81 90 LEU A CA 1
ATOM 632 C C . LEU A 1 90 ? -8.263 8.142 19.377 1.00 96.81 90 LEU A C 1
ATOM 634 O O . LEU A 1 90 ? -8.510 7.039 19.849 1.00 96.81 90 LEU A O 1
ATOM 638 N N . ASP A 1 91 ? -9.148 8.831 18.658 1.00 95.31 91 ASP A N 1
ATOM 639 C CA . ASP A 1 91 ? -10.471 8.292 18.307 1.00 95.31 9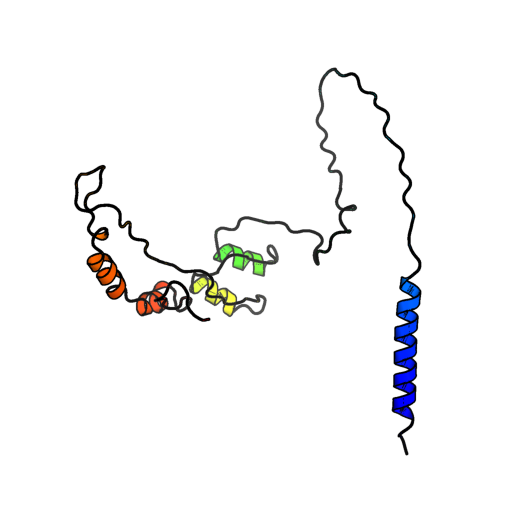1 ASP A CA 1
ATOM 640 C C . ASP A 1 91 ? -10.476 7.602 16.932 1.00 95.31 91 ASP A C 1
ATOM 642 O O . ASP A 1 91 ? -11.251 6.681 16.679 1.00 95.31 91 ASP A O 1
ATOM 646 N N . VAL A 1 92 ? -9.629 8.069 16.006 1.00 95.06 92 VAL A N 1
ATOM 647 C CA . VAL A 1 92 ? -9.557 7.578 14.623 1.00 95.06 92 VAL A CA 1
ATOM 648 C C . VAL A 1 92 ? -8.110 7.565 14.146 1.00 95.06 92 VAL A C 1
ATOM 650 O O . VAL A 1 92 ? -7.404 8.569 14.238 1.00 95.06 92 VAL A O 1
ATOM 653 N N . TYR A 1 93 ? -7.696 6.451 13.540 1.00 95.19 93 TYR A N 1
ATOM 654 C CA . TYR A 1 93 ? -6.455 6.368 12.776 1.00 95.19 93 TYR A CA 1
ATOM 655 C C . TYR A 1 93 ? -6.766 6.316 11.278 1.00 95.19 93 TYR A C 1
ATOM 657 O O . TYR A 1 93 ? -7.406 5.387 10.791 1.00 95.19 93 TYR A O 1
ATOM 665 N N . ALA A 1 94 ? -6.336 7.343 10.542 1.00 91.50 94 ALA A N 1
ATOM 666 C CA . ALA A 1 94 ? -6.704 7.549 9.138 1.00 91.50 94 ALA A CA 1
ATOM 667 C C . ALA A 1 94 ? -5.713 6.939 8.124 1.00 91.50 94 ALA A C 1
ATOM 669 O O . ALA A 1 94 ? -5.840 7.174 6.921 1.00 91.50 94 ALA A O 1
ATOM 670 N N . PHE A 1 95 ? -4.728 6.168 8.589 1.00 90.56 95 PHE A N 1
ATOM 671 C CA . PHE A 1 95 ? -3.779 5.454 7.734 1.00 90.56 95 PHE A CA 1
ATOM 672 C C . PHE A 1 95 ? -4.033 3.946 7.769 1.00 90.56 95 PHE A C 1
ATOM 674 O O . PHE A 1 95 ? -4.571 3.402 8.730 1.00 90.56 95 PHE A O 1
ATOM 681 N N . GLY A 1 96 ? -3.650 3.260 6.692 1.00 88.88 96 GLY A N 1
ATOM 682 C CA . GLY A 1 96 ? -3.828 1.816 6.588 1.00 88.88 96 GLY A CA 1
ATOM 683 C C . GLY A 1 96 ? -2.864 1.052 7.495 1.00 88.88 96 GLY A C 1
ATOM 684 O O . GLY A 1 96 ? -1.649 1.231 7.403 1.00 88.88 96 GLY A O 1
ATOM 685 N N . VAL A 1 97 ? -3.399 0.140 8.307 1.00 92.19 97 VAL A N 1
ATOM 686 C CA . VAL A 1 97 ? -2.607 -0.883 9.000 1.00 92.19 97 VAL A CA 1
ATOM 687 C C . VAL A 1 97 ? -2.272 -1.977 7.986 1.00 92.19 97 VAL A C 1
ATOM 689 O O . VAL A 1 97 ? -3.122 -2.785 7.626 1.00 92.19 97 VAL A O 1
ATOM 692 N N . THR A 1 98 ? -1.048 -1.939 7.458 1.00 88.69 98 THR A N 1
ATOM 693 C CA . THR A 1 98 ? -0.577 -2.849 6.391 1.00 88.69 98 THR A CA 1
ATOM 694 C C . THR A 1 98 ? 0.388 -3.922 6.888 1.00 88.69 98 THR A C 1
ATOM 696 O O . THR A 1 98 ? 0.714 -4.839 6.139 1.00 88.69 98 THR A O 1
ATOM 699 N N . ASP A 1 99 ? 0.829 -3.808 8.141 1.00 91.75 99 ASP A N 1
ATOM 700 C CA . ASP A 1 99 ? 1.613 -4.829 8.821 1.00 91.75 99 ASP A CA 1
ATOM 701 C C . ASP A 1 99 ? 0.658 -5.915 9.358 1.00 91.75 99 ASP A C 1
ATOM 703 O O . ASP A 1 99 ? -0.269 -5.579 10.106 1.00 91.75 99 ASP A O 1
ATOM 707 N N . PRO A 1 100 ? 0.841 -7.191 8.971 1.00 92.12 100 PRO A N 1
ATOM 708 C CA . PRO A 1 100 ? -0.062 -8.269 9.359 1.00 92.12 100 PRO A CA 1
ATOM 709 C C . PRO A 1 100 ? -0.073 -8.541 10.868 1.00 92.12 100 PRO A C 1
ATOM 711 O O . PRO A 1 100 ? -1.127 -8.886 11.400 1.00 92.12 100 PRO A O 1
ATOM 714 N N . ASP A 1 101 ? 1.040 -8.333 11.574 1.00 93.69 101 ASP A N 1
ATOM 715 C CA . ASP A 1 101 ? 1.114 -8.558 13.022 1.00 93.69 101 ASP A CA 1
ATOM 716 C C . ASP A 1 101 ? 0.364 -7.452 13.780 1.00 93.69 101 ASP A C 1
ATOM 718 O O . ASP A 1 101 ? -0.365 -7.706 14.746 1.00 93.69 101 ASP A O 1
ATOM 722 N N . VAL A 1 102 ? 0.476 -6.208 13.305 1.00 95.31 102 VAL A N 1
ATOM 723 C CA . VAL A 1 102 ? -0.292 -5.082 13.860 1.00 95.31 102 VAL A CA 1
ATOM 724 C C . VAL A 1 102 ? -1.780 -5.249 13.554 1.00 95.31 102 VAL A C 1
ATOM 726 O O . VAL A 1 102 ? -2.616 -5.042 14.434 1.00 95.31 102 VAL A O 1
ATOM 729 N N . TYR A 1 103 ? -2.128 -5.673 12.336 1.00 94.88 103 TYR A N 1
ATOM 730 C CA . TYR A 1 103 ? -3.516 -5.943 11.961 1.00 94.88 103 TYR A CA 1
ATOM 731 C C . TYR A 1 103 ? -4.136 -7.060 12.809 1.00 94.88 103 TYR A C 1
ATOM 733 O O . TYR A 1 103 ? -5.276 -6.914 13.240 1.00 94.88 103 TYR A O 1
ATOM 741 N N . ALA A 1 104 ? -3.391 -8.126 13.118 1.00 94.50 104 ALA A N 1
ATOM 742 C CA . ALA A 1 104 ? -3.874 -9.200 13.986 1.00 94.50 104 ALA A CA 1
ATOM 743 C C . ALA A 1 104 ? -4.265 -8.689 15.384 1.00 94.50 104 ALA A C 1
ATOM 745 O O . ALA A 1 104 ? -5.261 -9.141 15.947 1.00 94.50 104 ALA A O 1
ATOM 746 N N . THR A 1 105 ? -3.530 -7.706 15.919 1.00 94.88 105 THR A N 1
ATOM 747 C CA . THR A 1 105 ? -3.896 -7.036 17.180 1.00 94.88 105 THR A CA 1
ATOM 748 C C . THR A 1 105 ? -5.256 -6.347 17.055 1.00 94.88 105 THR A C 1
ATOM 750 O O . THR A 1 105 ? -6.136 -6.586 17.880 1.00 94.88 105 THR A O 1
ATOM 753 N N . VAL A 1 106 ? -5.461 -5.569 15.985 1.00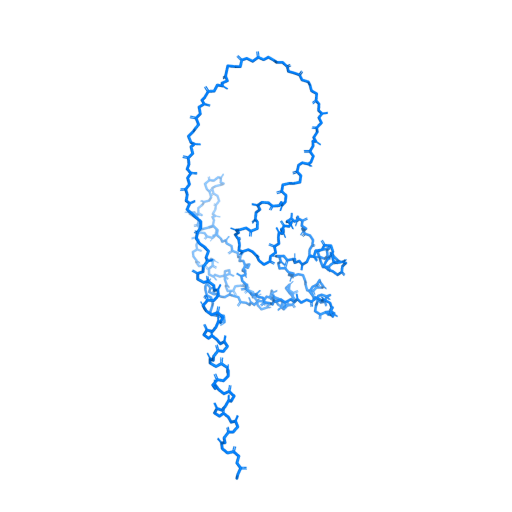 95.75 106 VAL A N 1
ATOM 754 C CA . VAL A 1 106 ? -6.728 -4.865 15.715 1.00 95.75 106 VAL A CA 1
ATOM 755 C C . VAL A 1 106 ? -7.887 -5.841 15.516 1.00 95.75 106 VAL A C 1
ATOM 757 O O . VAL A 1 106 ? -8.963 -5.620 16.059 1.00 95.75 106 VAL A O 1
ATOM 760 N N . GLU A 1 107 ? -7.676 -6.927 14.771 1.00 94.69 107 GLU A N 1
ATOM 761 C CA . GLU A 1 107 ? -8.697 -7.952 14.523 1.00 94.69 107 GLU A CA 1
ATOM 762 C C . GLU A 1 107 ? -9.111 -8.687 15.806 1.00 94.69 107 GLU A C 1
ATOM 764 O O . GLU A 1 107 ? -10.268 -9.081 15.944 1.00 94.69 107 GLU A O 1
ATOM 769 N N . SER A 1 108 ? -8.176 -8.865 16.742 1.00 95.25 108 SER A N 1
ATOM 770 C CA . SER A 1 108 ? -8.420 -9.548 18.017 1.00 95.25 108 SER A CA 1
ATOM 771 C C . SER A 1 108 ? -9.013 -8.663 19.118 1.00 95.25 108 SER A C 1
ATOM 773 O O . SER A 1 108 ? -9.394 -9.187 20.164 1.00 95.25 108 SER A O 1
ATOM 775 N N . SER A 1 109 ? -9.052 -7.345 18.913 1.00 94.81 109 SER A N 1
ATOM 776 C CA . SER A 1 109 ? -9.505 -6.385 19.919 1.00 94.81 109 SER A CA 1
ATOM 777 C C . SER A 1 109 ? -11.026 -6.230 19.882 1.00 94.81 109 SER A C 1
ATOM 779 O O . SER A 1 109 ? -11.601 -5.926 18.840 1.00 94.81 109 SER A O 1
ATOM 781 N N . ASP A 1 110 ? -11.679 -6.397 21.034 1.00 94.31 110 ASP A N 1
ATOM 782 C CA . ASP A 1 110 ? -13.127 -6.181 21.178 1.00 94.31 110 ASP A CA 1
ATOM 783 C C . ASP A 1 110 ? -13.502 -4.682 21.191 1.00 94.31 110 ASP A C 1
ATOM 785 O O . ASP A 1 110 ? -14.668 -4.331 20.994 1.00 94.31 110 ASP A O 1
ATOM 789 N N . ASP A 1 111 ? -12.520 -3.799 21.407 1.00 93.69 111 ASP A N 1
ATOM 790 C CA . ASP A 1 111 ? -12.719 -2.355 21.576 1.00 93.69 111 ASP A CA 1
ATOM 791 C C . ASP A 1 111 ? -12.504 -1.561 20.274 1.00 93.69 111 ASP A C 1
ATOM 793 O O . ASP A 1 111 ? -12.886 -0.392 20.180 1.00 93.69 111 ASP A O 1
ATOM 797 N N . LEU A 1 112 ? -11.919 -2.183 19.243 1.00 96.00 112 LEU A N 1
ATOM 798 C CA . LEU A 1 112 ? -11.584 -1.522 17.983 1.00 96.00 112 LEU A CA 1
ATOM 799 C C . LEU A 1 112 ? -12.537 -1.922 16.856 1.00 96.00 112 LEU A C 1
ATOM 801 O O . LEU A 1 112 ? -12.850 -3.087 16.632 1.00 96.00 112 LEU A O 1
ATOM 805 N N . THR A 1 113 ? -12.967 -0.928 16.078 1.00 95.44 113 THR A N 1
ATOM 806 C CA . THR A 1 113 ? -13.699 -1.145 14.824 1.00 95.44 113 THR A CA 1
ATOM 807 C C . THR A 1 113 ? -12.814 -0.768 13.646 1.00 95.44 113 THR A C 1
ATOM 809 O O . THR A 1 113 ? -12.203 0.299 13.639 1.00 95.44 113 THR A O 1
ATOM 812 N N . TYR A 1 114 ? -12.784 -1.616 12.618 1.00 93.75 114 TYR A N 1
ATOM 813 C CA . TYR A 1 114 ? -12.008 -1.380 11.405 1.00 93.75 114 TYR A CA 1
ATOM 814 C C . TYR A 1 114 ? -12.853 -1.563 10.141 1.00 93.75 114 TYR A C 1
ATOM 816 O O . TYR A 1 114 ? -13.892 -2.224 10.136 1.00 93.75 114 TYR A O 1
ATOM 824 N N . ALA A 1 115 ? -12.380 -0.976 9.044 1.00 92.06 115 ALA A N 1
ATOM 825 C CA . ALA A 1 115 ? -12.923 -1.185 7.711 1.00 92.06 115 ALA A CA 1
ATOM 826 C C . ALA A 1 115 ? -11.790 -1.597 6.770 1.00 92.06 115 ALA A C 1
ATOM 828 O O . ALA A 1 115 ? -10.782 -0.899 6.654 1.00 92.06 115 ALA A O 1
ATOM 829 N N . GLN A 1 116 ? -11.956 -2.725 6.082 1.00 88.94 116 GLN A N 1
ATOM 830 C CA . GLN A 1 116 ? -10.980 -3.185 5.101 1.00 88.94 116 GLN A CA 1
ATOM 831 C C . GLN A 1 116 ? -11.252 -2.539 3.740 1.00 88.94 116 GLN A C 1
ATOM 833 O O . GLN A 1 116 ? -12.378 -2.551 3.242 1.00 88.94 116 GLN A O 1
ATOM 838 N N . SER A 1 117 ? -10.210 -1.986 3.117 1.00 87.50 117 SER A N 1
ATOM 839 C CA . SER A 1 117 ? -10.285 -1.462 1.754 1.00 87.50 117 SER A CA 1
ATOM 840 C C . SER A 1 117 ? -8.972 -1.681 1.004 1.00 87.50 117 SER A C 1
ATOM 842 O O . SER A 1 117 ? -7.891 -1.554 1.572 1.00 87.50 117 SER A O 1
ATOM 844 N N . PHE A 1 118 ? -9.069 -1.972 -0.294 1.00 84.06 118 PHE A N 1
ATOM 845 C CA . PHE A 1 118 ? -7.923 -2.112 -1.201 1.00 84.06 118 PHE A CA 1
ATOM 846 C C . PHE A 1 118 ? -7.808 -0.871 -2.097 1.00 84.06 118 PHE A C 1
ATOM 848 O O . PHE A 1 118 ? -7.868 -0.953 -3.323 1.00 84.06 118 PHE A O 1
ATOM 855 N N . GLY A 1 119 ? -7.747 0.308 -1.470 1.00 78.62 119 GLY A N 1
ATOM 856 C CA . GLY A 1 119 ? -7.798 1.596 -2.172 1.00 78.62 119 GLY A CA 1
ATOM 857 C C . GLY A 1 119 ? -6.464 2.054 -2.766 1.00 78.62 119 GLY A C 1
ATOM 858 O O . GLY A 1 119 ? -6.445 2.870 -3.687 1.00 78.62 119 GLY A O 1
ATOM 859 N N . THR A 1 120 ? -5.347 1.536 -2.261 1.00 82.75 120 THR A N 1
ATOM 860 C CA . THR A 1 120 ? -3.997 1.877 -2.719 1.00 82.75 120 THR A CA 1
ATOM 861 C C . THR A 1 120 ? -3.365 0.705 -3.460 1.00 82.75 120 THR A C 1
ATOM 863 O O . THR A 1 120 ? -3.796 -0.443 -3.352 1.00 82.75 120 THR A O 1
ATOM 866 N N . TYR A 1 121 ? -2.347 0.996 -4.266 1.00 87.06 121 TYR A N 1
ATOM 867 C CA . TYR A 1 121 ? -1.621 -0.017 -5.019 1.00 87.06 121 TYR A CA 1
ATOM 868 C C . TYR A 1 121 ? -0.118 0.219 -4.923 1.00 87.06 121 TYR A C 1
ATOM 870 O O . TYR A 1 121 ? 0.362 1.341 -5.070 1.00 87.06 121 TYR A O 1
ATOM 878 N N . SER A 1 122 ? 0.616 -0.872 -4.731 1.00 89.25 122 SER A N 1
ATOM 879 C CA . SER A 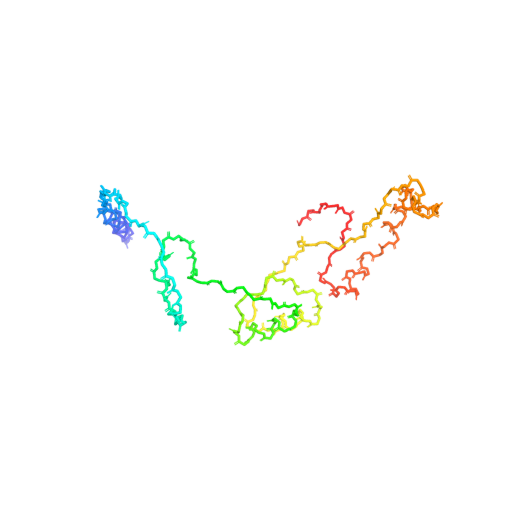1 122 ? 2.067 -0.913 -4.889 1.00 89.25 122 SER A CA 1
ATOM 880 C C . SER A 1 122 ? 2.396 -1.328 -6.318 1.00 89.25 122 SER A C 1
ATOM 882 O O . SER A 1 122 ? 1.861 -2.318 -6.823 1.00 89.25 122 SER A O 1
ATOM 884 N N . GLU A 1 123 ? 3.280 -0.592 -6.985 1.00 91.12 123 GLU A N 1
ATOM 885 C CA . GLU A 1 123 ? 3.744 -0.938 -8.327 1.00 91.12 123 GLU A CA 1
ATOM 886 C C . GLU A 1 123 ? 5.237 -0.670 -8.522 1.00 91.12 123 GLU A C 1
ATOM 888 O O . GLU A 1 123 ? 5.879 0.029 -7.740 1.00 91.12 123 GLU A O 1
ATOM 893 N N . LEU A 1 124 ? 5.783 -1.230 -9.603 1.00 92.56 124 LEU A N 1
ATOM 894 C CA . LEU A 1 124 ? 7.110 -0.897 -10.099 1.00 92.56 124 LEU A CA 1
ATOM 895 C C . LEU A 1 124 ? 6.970 -0.016 -11.337 1.00 92.56 124 LEU A C 1
ATOM 897 O O . LEU A 1 124 ? 6.596 -0.490 -12.412 1.00 92.56 124 LEU A O 1
ATOM 901 N N . THR A 1 125 ? 7.316 1.258 -11.198 1.00 93.50 125 THR A N 1
ATOM 902 C CA . THR A 1 125 ? 7.322 2.201 -12.315 1.00 93.50 125 THR A CA 1
ATOM 903 C C . THR A 1 125 ? 8.689 2.180 -13.002 1.00 93.50 125 THR A C 1
ATOM 905 O O . THR A 1 125 ? 9.710 2.544 -12.418 1.00 93.50 125 THR A O 1
ATOM 908 N N . PHE A 1 126 ? 8.727 1.767 -14.270 1.00 94.25 126 PHE A N 1
ATOM 909 C CA . PHE A 1 126 ? 9.956 1.780 -15.069 1.00 94.25 126 PHE A CA 1
ATOM 910 C C . PHE A 1 126 ? 10.079 3.066 -15.884 1.00 94.25 126 PHE A C 1
ATOM 912 O O . PHE A 1 126 ? 9.120 3.478 -16.531 1.00 94.25 126 PHE A O 1
ATOM 919 N N . ASN A 1 127 ? 11.279 3.651 -15.938 1.00 94.31 127 ASN A N 1
ATOM 920 C CA . ASN A 1 127 ? 11.569 4.793 -16.805 1.00 94.31 127 ASN A CA 1
ATOM 921 C C . ASN A 1 127 ? 11.770 4.336 -18.269 1.00 94.31 127 ASN A C 1
ATOM 923 O O . ASN A 1 127 ? 12.768 3.661 -18.550 1.00 94.31 127 ASN A O 1
ATOM 927 N N . PRO A 1 128 ? 10.887 4.709 -19.219 1.00 94.31 128 PRO A N 1
ATOM 928 C CA . PRO A 1 128 ? 11.004 4.300 -20.616 1.00 94.31 128 PRO A CA 1
ATOM 929 C C . PRO A 1 128 ? 11.922 5.208 -21.455 1.00 94.31 128 PRO A C 1
ATOM 931 O O . PRO A 1 128 ? 12.107 4.930 -22.639 1.00 94.31 128 PRO A O 1
ATOM 934 N N . ALA A 1 129 ? 12.475 6.290 -20.896 1.00 94.19 129 ALA A N 1
ATOM 935 C CA . ALA A 1 129 ? 13.327 7.223 -21.632 1.00 94.19 129 ALA A CA 1
ATOM 936 C C . ALA A 1 129 ? 14.648 6.565 -22.066 1.00 94.19 129 ALA A C 1
ATOM 938 O O . ALA A 1 129 ? 15.266 5.823 -21.304 1.00 94.19 129 ALA A O 1
ATOM 939 N N . GLY A 1 130 ? 15.109 6.830 -23.286 1.00 88.88 130 GLY A N 1
ATOM 940 C CA . GLY A 1 130 ? 16.322 6.213 -23.820 1.00 88.88 130 GLY A CA 1
ATOM 941 C C . GLY A 1 130 ? 16.348 6.190 -25.351 1.00 88.88 130 GLY A C 1
ATOM 942 O O . GLY A 1 130 ? 15.651 6.987 -25.976 1.00 88.88 130 GLY A O 1
ATOM 943 N N . PRO A 1 131 ? 17.146 5.300 -25.977 1.00 90.62 131 PRO A N 1
ATOM 944 C CA . PRO A 1 131 ? 17.637 4.018 -25.452 1.00 90.62 131 PRO A CA 1
ATOM 945 C C . PRO A 1 131 ? 18.891 4.098 -24.577 1.00 90.62 131 PRO A C 1
ATOM 947 O O . PRO A 1 131 ? 19.292 3.082 -24.023 1.00 90.62 131 PRO A O 1
ATOM 950 N N . VAL A 1 132 ? 19.510 5.267 -24.428 1.00 94.25 132 VAL A N 1
ATOM 951 C CA . VAL A 1 132 ? 20.675 5.474 -23.557 1.00 94.25 132 VAL A CA 1
ATOM 952 C C . VAL A 1 132 ? 20.378 6.531 -22.503 1.00 94.25 132 VAL A C 1
ATOM 954 O O . VAL A 1 132 ? 19.623 7.466 -22.752 1.00 94.25 132 VAL A O 1
ATOM 957 N N . PHE A 1 133 ? 20.971 6.391 -21.322 1.00 92.31 133 PHE A N 1
ATOM 958 C CA . PHE A 1 133 ? 20.922 7.426 -20.298 1.00 92.31 133 PHE A CA 1
ATOM 959 C C . PHE A 1 133 ? 21.843 8.579 -20.689 1.00 92.31 133 PHE A C 1
ATOM 961 O O . PHE A 1 133 ? 23.051 8.376 -20.803 1.00 92.31 133 PHE A O 1
ATOM 968 N N . GLU A 1 134 ? 21.302 9.788 -20.819 1.00 90.56 134 GLU A N 1
ATOM 969 C CA . GLU A 1 134 ? 22.070 10.974 -21.230 1.00 90.56 134 GLU A CA 1
ATOM 970 C C . GLU A 1 134 ? 23.294 11.227 -20.336 1.00 90.56 134 GLU A C 1
ATOM 972 O O . GLU A 1 134 ? 24.381 11.501 -20.832 1.00 90.56 134 GLU A O 1
ATOM 977 N N . ALA A 1 135 ? 23.146 11.042 -19.020 1.00 90.25 135 ALA A N 1
ATOM 978 C CA . ALA A 1 135 ? 24.215 11.288 -18.054 1.00 90.25 135 ALA A CA 1
ATOM 979 C C . ALA A 1 135 ? 25.368 10.267 -18.099 1.00 90.25 135 ALA A C 1
ATOM 981 O O . ALA A 1 135 ? 26.480 10.587 -17.691 1.00 90.25 135 ALA A O 1
ATOM 982 N N . THR A 1 136 ? 25.121 9.025 -18.539 1.00 91.38 136 THR A N 1
ATOM 983 C CA . THR A 1 136 ? 26.125 7.939 -18.456 1.00 91.38 136 THR A CA 1
ATOM 984 C C . THR A 1 136 ? 26.500 7.329 -19.802 1.00 91.38 136 THR A C 1
ATOM 986 O O . THR A 1 136 ? 27.454 6.556 -19.870 1.00 91.38 136 THR A O 1
ATOM 989 N N . GLY A 1 137 ? 25.737 7.608 -20.860 1.00 92.81 137 GLY A N 1
ATOM 990 C CA . GLY A 1 137 ? 25.872 6.979 -22.175 1.00 92.81 137 GLY A CA 1
ATOM 991 C C . GLY A 1 137 ? 25.538 5.481 -22.207 1.00 92.81 137 GLY A C 1
ATOM 992 O O . GLY A 1 137 ? 25.641 4.857 -23.262 1.00 92.81 137 GLY A O 1
ATOM 993 N N . LYS A 1 138 ? 25.145 4.874 -21.077 1.00 94.31 138 LYS A N 1
ATOM 994 C CA . LYS A 1 138 ? 24.811 3.445 -20.987 1.00 94.31 138 LYS A CA 1
ATOM 995 C C . LYS A 1 138 ? 23.405 3.173 -21.511 1.00 94.31 138 LYS A C 1
ATOM 997 O O . LYS A 1 138 ? 22.525 4.020 -21.393 1.00 94.31 138 LYS A O 1
ATOM 1002 N N . LEU A 1 139 ? 23.186 1.964 -22.026 1.00 94.56 139 LEU A N 1
ATOM 1003 C CA . LEU A 1 139 ? 21.870 1.497 -22.466 1.00 94.56 139 LEU A CA 1
ATOM 1004 C C . LEU A 1 139 ? 20.876 1.461 -21.290 1.00 94.56 139 LEU A C 1
ATOM 1006 O O . LEU A 1 139 ? 21.173 0.870 -20.251 1.00 94.56 139 LEU A O 1
ATOM 1010 N N . ASN A 1 140 ? 19.685 2.030 -21.482 1.00 96.19 140 ASN A N 1
ATOM 1011 C CA . ASN A 1 140 ? 18.532 1.809 -20.619 1.00 96.19 140 ASN A CA 1
ATOM 1012 C C . ASN A 1 140 ? 17.739 0.588 -21.128 1.00 96.19 140 ASN A C 1
ATOM 1014 O O . ASN A 1 140 ? 17.064 0.689 -22.158 1.00 96.19 140 ASN A O 1
ATOM 1018 N N . PRO A 1 141 ? 17.754 -0.555 -20.418 1.00 95.00 141 PRO A N 1
ATOM 1019 C CA . PRO A 1 141 ? 17.009 -1.739 -20.842 1.00 95.00 141 PRO A CA 1
ATOM 1020 C C . PRO A 1 141 ? 15.492 -1.508 -20.815 1.00 95.00 141 PRO A C 1
ATOM 1022 O O . PRO A 1 141 ? 14.765 -2.094 -21.616 1.00 95.00 141 PRO A O 1
ATOM 1025 N N . PHE A 1 142 ? 15.004 -0.612 -19.954 1.00 96.62 142 PHE A N 1
ATOM 1026 C CA . PHE A 1 142 ? 13.583 -0.308 -19.831 1.00 96.62 142 PHE A CA 1
ATOM 1027 C C . PHE A 1 142 ? 13.059 0.607 -20.933 1.00 96.62 142 PHE A C 1
ATOM 1029 O O . PHE A 1 142 ? 11.845 0.762 -21.029 1.00 96.62 142 PHE A O 1
ATOM 1036 N N . ALA A 1 143 ? 13.910 1.149 -21.810 1.00 95.56 143 ALA A N 1
ATOM 1037 C CA . ALA A 1 143 ? 13.446 1.803 -23.034 1.00 95.56 143 ALA A CA 1
ATOM 1038 C C . ALA A 1 143 ? 12.789 0.796 -23.999 1.00 95.56 143 ALA A C 1
ATOM 1040 O O . ALA A 1 143 ? 11.876 1.149 -24.747 1.00 95.56 143 ALA A O 1
ATOM 1041 N N . VAL A 1 144 ? 13.180 -0.483 -23.935 1.00 96.31 144 VAL A N 1
ATOM 1042 C CA . VAL A 1 144 ? 12.644 -1.559 -24.779 1.00 96.31 144 VAL A CA 1
ATOM 1043 C C . VAL A 1 144 ? 11.308 -2.074 -24.214 1.00 96.31 144 VAL A C 1
ATOM 1045 O O . VAL A 1 144 ? 11.296 -2.650 -23.124 1.00 96.31 144 VAL A O 1
ATOM 1048 N N . PRO A 1 145 ? 10.176 -1.965 -24.944 1.00 95.69 145 PRO A N 1
ATOM 1049 C CA . PRO A 1 145 ? 8.867 -2.402 -24.440 1.00 95.69 145 PRO A CA 1
ATOM 1050 C C . PRO A 1 145 ? 8.821 -3.876 -24.022 1.00 95.69 145 PRO A C 1
ATOM 1052 O O . PRO A 1 145 ? 8.270 -4.199 -22.975 1.00 95.69 145 PRO A O 1
ATOM 1055 N N . ARG A 1 146 ? 9.481 -4.757 -24.788 1.00 96.94 146 ARG A N 1
ATOM 1056 C CA . ARG A 1 146 ? 9.541 -6.201 -24.504 1.00 96.94 146 ARG A CA 1
ATOM 1057 C C . ARG A 1 146 ? 10.225 -6.534 -23.176 1.00 96.94 146 ARG A C 1
ATOM 1059 O O . ARG A 1 146 ? 9.889 -7.535 -22.558 1.00 96.94 146 ARG A O 1
ATOM 1066 N N . VAL A 1 147 ? 11.172 -5.707 -22.725 1.00 96.62 147 VAL A N 1
ATOM 1067 C CA . VAL A 1 147 ? 11.816 -5.897 -21.416 1.00 96.62 147 VAL A CA 1
ATOM 1068 C C . VAL A 1 147 ? 10.837 -5.554 -20.296 1.00 96.62 147 VAL A C 1
ATOM 1070 O O . VAL A 1 147 ? 10.721 -6.311 -19.337 1.00 96.62 147 VAL A O 1
ATOM 1073 N N . ARG A 1 148 ? 10.082 -4.457 -20.431 1.00 95.94 148 ARG A N 1
ATOM 1074 C CA . ARG A 1 148 ? 9.054 -4.081 -19.445 1.00 95.94 148 ARG A CA 1
ATOM 1075 C C . ARG A 1 148 ? 7.929 -5.119 -19.370 1.00 95.94 148 ARG A C 1
ATOM 1077 O O . ARG A 1 148 ? 7.471 -5.442 -18.280 1.00 95.94 148 ARG A O 1
ATOM 1084 N N . GLU A 1 149 ? 7.532 -5.687 -20.507 1.00 95.44 149 GLU A N 1
ATOM 1085 C CA . GLU A 1 149 ? 6.573 -6.797 -20.561 1.00 95.44 149 GLU A CA 1
ATOM 1086 C C . GLU A 1 149 ? 7.108 -8.052 -19.856 1.00 95.44 149 GLU A C 1
ATOM 1088 O O . GLU A 1 149 ? 6.408 -8.641 -19.035 1.00 95.44 149 GLU A O 1
ATOM 1093 N N . ALA A 1 150 ? 8.369 -8.424 -20.102 1.00 96.94 150 ALA A N 1
ATOM 1094 C CA . ALA A 1 150 ? 8.995 -9.555 -19.421 1.00 96.94 150 ALA A CA 1
ATOM 1095 C C . ALA A 1 150 ? 9.028 -9.362 -17.896 1.00 96.94 150 ALA A C 1
ATOM 1097 O O . ALA A 1 150 ? 8.706 -10.291 -17.159 1.00 96.94 150 ALA A O 1
ATOM 1098 N N . MET A 1 151 ? 9.332 -8.150 -17.416 1.00 95.38 151 MET A N 1
ATOM 1099 C CA . MET A 1 151 ? 9.246 -7.824 -15.987 1.00 95.38 151 MET A CA 1
ATOM 1100 C C . MET A 1 151 ? 7.826 -8.005 -15.443 1.00 95.38 151 MET A C 1
ATOM 1102 O O . MET A 1 151 ? 7.649 -8.571 -14.368 1.00 95.38 151 MET A O 1
ATOM 1106 N N . ASN A 1 152 ? 6.808 -7.577 -16.193 1.00 93.44 152 ASN A N 1
ATOM 1107 C CA . ASN A 1 152 ? 5.413 -7.738 -15.790 1.00 93.44 152 ASN A CA 1
ATOM 1108 C C . ASN A 1 152 ? 5.023 -9.217 -15.612 1.00 93.44 152 ASN A C 1
ATOM 1110 O O . ASN A 1 152 ? 4.248 -9.521 -14.704 1.00 93.44 152 ASN A O 1
ATOM 1114 N N . LEU A 1 153 ? 5.567 -10.115 -16.441 1.00 94.69 153 LEU A N 1
ATOM 1115 C CA . LEU A 1 153 ? 5.350 -11.566 -16.365 1.00 94.69 153 LEU A CA 1
ATOM 1116 C C . LEU A 1 153 ? 6.175 -12.249 -15.264 1.00 94.69 153 LEU A C 1
ATOM 1118 O O . LEU A 1 153 ? 5.726 -13.245 -14.708 1.00 94.69 153 LEU A O 1
ATOM 1122 N N . LEU A 1 154 ? 7.367 -11.731 -14.958 1.00 96.00 154 LEU A N 1
ATOM 1123 C CA . LEU A 1 154 ? 8.293 -12.334 -13.995 1.00 96.00 154 LEU A CA 1
ATOM 1124 C C . LEU A 1 154 ? 7.835 -12.178 -12.537 1.00 96.00 154 LEU A C 1
ATOM 1126 O O . LEU A 1 154 ? 8.194 -12.990 -11.689 1.00 96.00 154 LEU A O 1
ATOM 1130 N N . ILE A 1 155 ? 7.073 -11.127 -12.232 1.00 95.00 155 ILE A N 1
ATOM 1131 C CA . ILE A 1 155 ? 6.640 -10.830 -10.863 1.00 95.00 155 ILE A CA 1
ATOM 1132 C C . ILE A 1 155 ? 5.505 -11.773 -10.454 1.00 95.00 155 ILE A C 1
ATOM 1134 O O . ILE A 1 155 ? 4.374 -11.651 -10.942 1.00 95.00 155 ILE A O 1
ATOM 1138 N N . ASP A 1 156 ? 5.786 -12.654 -9.494 1.00 96.06 156 ASP A N 1
ATOM 1139 C CA . ASP A 1 156 ? 4.763 -13.449 -8.818 1.00 96.06 156 ASP A CA 1
ATOM 1140 C C . ASP A 1 156 ? 4.006 -12.586 -7.799 1.00 96.06 156 ASP A C 1
ATOM 1142 O O . ASP A 1 156 ? 4.421 -12.381 -6.659 1.00 96.06 156 ASP A O 1
ATOM 1146 N N . ARG A 1 157 ? 2.871 -12.046 -8.240 1.00 94.94 157 ARG A N 1
ATOM 1147 C CA . ARG A 1 157 ? 2.019 -11.177 -7.419 1.00 94.94 157 ARG A CA 1
ATOM 1148 C C . ARG A 1 157 ? 1.270 -11.940 -6.335 1.00 94.94 157 ARG A C 1
ATOM 1150 O O . ARG A 1 157 ? 0.941 -11.336 -5.321 1.00 94.94 157 ARG A O 1
ATOM 1157 N N . ASN A 1 158 ? 1.000 -13.229 -6.542 1.00 95.50 158 ASN A N 1
ATOM 1158 C CA . ASN A 1 158 ? 0.335 -14.047 -5.531 1.00 95.50 158 ASN A CA 1
ATOM 1159 C C . ASN A 1 158 ? 1.284 -14.281 -4.364 1.00 95.50 158 ASN A C 1
ATOM 1161 O O . ASN A 1 158 ? 0.895 -14.075 -3.221 1.00 95.50 158 ASN A O 1
ATOM 1165 N N . TYR A 1 159 ? 2.540 -14.620 -4.659 1.00 95.88 159 TYR A N 1
ATOM 1166 C CA . TYR A 1 159 ? 3.568 -14.743 -3.634 1.00 95.88 159 TYR A CA 1
ATOM 1167 C C . TYR A 1 159 ? 3.733 -13.438 -2.850 1.00 95.88 159 TYR A C 1
ATOM 1169 O O . TYR A 1 159 ? 3.712 -13.451 -1.626 1.00 95.88 159 TYR A O 1
ATOM 1177 N N . VAL A 1 160 ? 3.832 -12.292 -3.535 1.00 93.88 160 VAL A N 1
ATOM 1178 C CA . VAL A 1 160 ? 3.941 -10.988 -2.857 1.00 93.88 160 VAL A CA 1
ATOM 1179 C C . VAL A 1 160 ? 2.733 -10.723 -1.953 1.00 93.88 160 VAL A C 1
ATOM 1181 O O . VAL A 1 160 ? 2.908 -10.334 -0.802 1.00 93.88 160 VAL A O 1
ATOM 1184 N N . ALA A 1 161 ? 1.515 -10.958 -2.440 1.00 93.00 161 ALA A N 1
ATOM 1185 C CA . ALA A 1 161 ? 0.299 -10.749 -1.658 1.00 93.00 161 ALA A CA 1
ATOM 1186 C C . ALA A 1 161 ? 0.231 -11.641 -0.407 1.00 93.00 161 ALA A C 1
ATOM 1188 O O . ALA A 1 161 ? -0.135 -11.163 0.664 1.00 93.00 161 ALA A O 1
ATOM 1189 N N . GLN A 1 162 ? 0.600 -12.916 -0.531 1.00 94.06 162 GLN A N 1
ATOM 1190 C CA . GLN A 1 162 ? 0.473 -13.879 0.563 1.00 94.06 162 GLN A CA 1
ATOM 1191 C C . GLN A 1 162 ? 1.636 -13.806 1.553 1.00 94.06 162 GLN A C 1
ATOM 1193 O O . GLN A 1 162 ? 1.411 -13.732 2.753 1.00 94.06 162 GLN A O 1
ATOM 1198 N N . GLU A 1 163 ? 2.873 -13.781 1.062 1.00 93.75 163 GLU A N 1
ATOM 1199 C CA . GLU A 1 163 ? 4.063 -13.947 1.906 1.00 93.75 163 GLU A CA 1
ATOM 1200 C C . GLU A 1 163 ? 4.638 -12.618 2.400 1.00 93.75 163 GLU A C 1
ATOM 1202 O O . GLU A 1 163 ? 5.217 -12.564 3.478 1.00 93.75 163 GLU A O 1
ATOM 1207 N N . ILE A 1 164 ? 4.506 -11.536 1.621 1.00 91.62 164 ILE A N 1
ATOM 1208 C CA . ILE A 1 164 ? 5.050 -10.221 2.007 1.00 91.62 164 ILE A CA 1
ATOM 1209 C C . ILE A 1 164 ? 3.993 -9.377 2.716 1.00 91.62 164 ILE A C 1
ATOM 1211 O O . ILE A 1 164 ? 4.294 -8.736 3.715 1.00 91.62 164 ILE A O 1
ATOM 1215 N N . TYR A 1 165 ? 2.760 -9.382 2.208 1.00 91.06 165 TYR A N 1
ATOM 1216 C CA . TYR A 1 165 ? 1.648 -8.626 2.792 1.00 91.06 165 TYR A CA 1
ATOM 1217 C C . TYR A 1 165 ? 0.778 -9.451 3.752 1.00 91.06 165 TYR A C 1
ATOM 1219 O O . TYR A 1 165 ? -0.220 -8.935 4.247 1.00 91.06 165 TYR A O 1
ATOM 1227 N N . GLY A 1 166 ? 1.097 -10.727 3.995 1.00 91.69 166 GLY A N 1
ATOM 1228 C CA . GLY A 1 166 ? 0.332 -11.574 4.919 1.00 91.69 166 GLY A CA 1
ATOM 1229 C C . GLY A 1 166 ? -1.141 -11.754 4.529 1.00 91.69 166 GLY A C 1
ATOM 1230 O O . GLY A 1 166 ? -1.991 -11.903 5.399 1.00 91.69 166 GLY A O 1
ATOM 1231 N N . GLY A 1 167 ? -1.473 -11.668 3.236 1.00 90.94 167 GLY A N 1
ATOM 1232 C CA . GLY A 1 167 ? -2.853 -11.735 2.742 1.00 90.94 167 GLY A CA 1
ATOM 1233 C C . GLY A 1 167 ? -3.624 -10.408 2.782 1.00 90.94 167 GLY A C 1
ATOM 1234 O O . GLY A 1 167 ? -4.755 -10.355 2.300 1.00 90.94 167 GLY A O 1
ATOM 1235 N N . LEU A 1 168 ? -3.020 -9.316 3.266 1.00 91.12 168 LEU A N 1
ATOM 1236 C CA . LEU A 1 168 ? -3.627 -7.975 3.301 1.00 91.12 168 LEU A CA 1
ATOM 1237 C C . LEU A 1 168 ? -3.531 -7.214 1.968 1.00 91.12 168 LEU A C 1
ATOM 1239 O O . LEU A 1 168 ? -3.854 -6.029 1.891 1.00 91.12 168 LEU A O 1
ATOM 1243 N N . ALA A 1 169 ? -3.103 -7.883 0.898 1.00 91.25 169 ALA A N 1
ATOM 1244 C CA . ALA A 1 169 ? -3.048 -7.330 -0.447 1.00 91.25 169 ALA A CA 1
ATOM 1245 C C . ALA A 1 169 ? -3.655 -8.298 -1.464 1.00 91.25 169 ALA A C 1
ATOM 1247 O O . ALA A 1 169 ? -3.653 -9.513 -1.278 1.00 91.25 169 ALA A O 1
ATOM 1248 N N . LEU A 1 170 ? -4.130 -7.750 -2.584 1.00 91.06 170 LEU A N 1
ATOM 1249 C CA . LEU A 1 170 ? -4.639 -8.528 -3.710 1.00 91.06 170 LEU A CA 1
ATOM 1250 C C . LEU A 1 170 ? -3.759 -8.329 -4.952 1.00 91.06 170 LEU A C 1
ATOM 1252 O O . LEU A 1 170 ? -3.299 -7.213 -5.218 1.00 91.06 170 LEU A O 1
ATOM 1256 N N . PRO A 1 171 ? -3.525 -9.388 -5.749 1.00 92.31 171 PRO A N 1
ATOM 1257 C CA . PRO A 1 171 ? -2.745 -9.285 -6.973 1.00 92.31 171 PRO A CA 1
ATOM 1258 C C . PRO A 1 171 ? -3.457 -8.388 -7.994 1.00 92.31 171 PRO A C 1
ATOM 1260 O O . PRO A 1 171 ? -4.608 -8.621 -8.367 1.00 92.31 171 PRO A O 1
ATOM 1263 N N . ARG A 1 172 ? -2.741 -7.379 -8.500 1.00 89.75 172 ARG A N 1
ATOM 1264 C CA . ARG A 1 172 ? -3.263 -6.415 -9.478 1.00 89.75 172 ARG A CA 1
ATOM 1265 C C . ARG A 1 172 ? -2.570 -6.549 -10.833 1.00 89.75 172 ARG A C 1
ATOM 1267 O O . ARG A 1 172 ? -1.344 -6.490 -10.920 1.00 89.75 172 ARG A O 1
ATOM 1274 N N . TYR A 1 173 ? -3.362 -6.692 -11.897 1.00 88.88 173 TYR A N 1
ATOM 1275 C CA . TYR A 1 173 ? -2.862 -6.875 -13.271 1.00 88.88 173 TYR A CA 1
ATOM 1276 C C . TYR A 1 173 ? -3.155 -5.696 -14.199 1.00 88.88 173 TYR A C 1
ATOM 1278 O O . TYR A 1 173 ? -2.412 -5.469 -15.151 1.00 88.88 173 TYR A O 1
ATOM 1286 N N . LEU A 1 174 ? -4.233 -4.956 -13.934 1.00 88.06 174 LEU A N 1
ATOM 1287 C CA . LEU A 1 174 ? -4.663 -3.815 -14.736 1.00 88.06 174 LEU A CA 1
ATOM 1288 C C . LEU A 1 174 ? -4.642 -2.535 -13.887 1.00 88.06 174 LEU A C 1
ATOM 1290 O O . LEU A 1 174 ? -4.841 -2.614 -12.673 1.00 88.06 174 LEU A O 1
ATOM 1294 N N . PRO A 1 175 ? -4.444 -1.352 -14.499 1.00 83.62 175 PRO A N 1
ATOM 1295 C CA . PRO A 1 175 ? -4.444 -0.079 -13.772 1.00 83.62 175 PRO A CA 1
ATOM 1296 C C . PRO A 1 175 ? -5.766 0.242 -13.065 1.00 83.62 175 PRO A C 1
ATOM 1298 O O . PRO A 1 175 ? -5.769 0.972 -12.078 1.00 83.62 175 PRO A O 1
ATOM 1301 N N . ILE A 1 176 ? -6.876 -0.298 -13.571 1.00 83.12 176 ILE A N 1
ATOM 1302 C CA . ILE A 1 176 ? -8.204 -0.217 -12.968 1.00 83.12 176 ILE A CA 1
ATOM 1303 C C . ILE A 1 176 ? -8.736 -1.643 -12.896 1.00 83.12 176 ILE A C 1
ATOM 1305 O O . ILE A 1 176 ? -8.781 -2.347 -13.907 1.00 83.12 176 ILE A O 1
ATOM 1309 N N . THR A 1 177 ? -9.123 -2.065 -11.702 1.00 70.62 177 THR A N 1
ATOM 1310 C CA . THR A 1 177 ? -9.753 -3.358 -11.439 1.00 70.62 177 THR A CA 1
ATOM 1311 C C . THR A 1 177 ? -11.167 -3.114 -10.927 1.00 70.62 177 THR A C 1
ATOM 1313 O O . THR A 1 177 ? -11.392 -2.157 -10.190 1.00 70.62 177 THR A O 1
ATOM 1316 N N . GLY A 1 178 ? -12.125 -3.945 -11.347 1.00 64.38 178 GLY A N 1
ATOM 1317 C CA . GLY A 1 178 ? -13.456 -3.945 -10.740 1.00 64.38 178 GLY A CA 1
ATOM 1318 C C . GLY A 1 178 ? -13.343 -4.476 -9.316 1.00 64.38 178 GLY A C 1
ATOM 1319 O O . GLY A 1 178 ? -12.762 -5.545 -9.131 1.00 64.38 178 GLY A O 1
ATOM 1320 N N . SER A 1 179 ? -13.819 -3.685 -8.354 1.00 56.75 179 SER A N 1
ATOM 1321 C CA . SER A 1 179 ? -13.988 -4.061 -6.945 1.00 56.75 179 SER A CA 1
ATOM 1322 C C . SER A 1 179 ? -14.964 -5.216 -6.788 1.00 56.75 179 SER A C 1
ATOM 1324 O O . SER A 1 179 ? -16.012 -5.146 -7.476 1.00 56.75 179 SER A O 1
#

Secondary structure (DSSP, 8-state):
--TTHHHHHHHHHHHHHHHHHHTTS---PPP--------------------------SS--SS--SSS---------HHHHHHHHHTTS-S---S----HHHHHHHHH-SS-------------------SB-TTT--B-GGGSHHHHHHHHHH--HHHIIIIISTTSS----SSS---

Foldseek 3Di:
DPPPPVVVVVVVVVVVVVVVVVVPPPDDDDDDDDDDDDDDDDDDDDDDDDDDPPPPLPPPPPDDDPDSDDDDDDDPDLQVVVVCCVVVVDVDDPDDPQAVVSVVVQVPDPSHDDDQDQPDDDDDDADLPDCADPVPRHGDPNVDVVSVVVVLVPDPQVCCCCPVRVVSHDRDNDPDDDD

Radius of gyration: 31.95 Å; chains: 1; bounding box: 91×72×54 Å